Protein AF-X1BPB1-F1 (afdb_monomer_lite)

Foldseek 3Di:
DDPPDDAQVVVQVVCCVPVNDDDDDDDPDLVVVVVVQVVPDDPPDDDDDDDDPVSVVVVVVVVVVVVVVVD

Sequence (71 aa):
DSPRALPPEEIEKAIVKFCGKKEILIEEKVENAILCAQDLACYDDLICTTGSVYLAGEILKYHRRKEKVCA

pLDDT: mean 91.18, std 9.47, range [49.47, 97.25]

Structure (mmCIF, N/CA/C/O backbone):
data_AF-X1BPB1-F1
#
_entry.id   AF-X1BPB1-F1
#
loop_
_atom_site.group_PDB
_atom_site.id
_atom_site.type_symbol
_atom_site.label_atom_id
_atom_site.label_alt_id
_atom_site.label_comp_id
_atom_site.label_asym_id
_atom_site.label_entity_id
_atom_site.label_seq_id
_atom_site.pdbx_PDB_ins_code
_atom_site.Cartn_x
_atom_site.Cartn_y
_atom_site.Cartn_z
_atom_site.occupancy
_atom_site.B_iso_or_equiv
_atom_site.auth_seq_id
_atom_site.auth_comp_id
_atom_site.auth_asym_id
_atom_site.auth_atom_id
_atom_site.pdbx_PDB_model_num
ATOM 1 N N . ASP A 1 1 ? 10.822 3.408 -6.263 1.00 71.69 1 ASP A N 1
ATOM 2 C CA . ASP A 1 1 ? 10.655 4.859 -6.039 1.00 71.69 1 ASP A CA 1
ATOM 3 C C . ASP A 1 1 ? 10.297 5.607 -7.302 1.00 71.69 1 ASP A C 1
ATOM 5 O O . ASP A 1 1 ? 11.004 5.529 -8.303 1.00 71.69 1 ASP A O 1
ATOM 9 N N . SER A 1 2 ? 9.170 6.320 -7.260 1.00 83.38 2 SER A N 1
ATOM 10 C CA . SER A 1 2 ? 8.784 7.263 -8.308 1.00 83.38 2 SER A CA 1
ATOM 11 C C . SER A 1 2 ? 9.123 8.678 -7.841 1.00 83.38 2 SER A C 1
ATOM 13 O O . SER A 1 2 ? 8.705 9.037 -6.744 1.00 83.38 2 SER A O 1
ATOM 15 N N . PRO A 1 3 ? 9.771 9.528 -8.660 1.00 89.50 3 PRO A N 1
ATOM 16 C CA . PRO A 1 3 ? 10.063 10.918 -8.282 1.00 89.50 3 PRO A CA 1
ATOM 17 C C . PRO A 1 3 ? 8.800 11.773 -8.078 1.00 89.50 3 PRO A C 1
ATOM 19 O O . PRO A 1 3 ? 8.886 12.915 -7.646 1.00 89.50 3 PRO A O 1
ATOM 22 N N . ARG A 1 4 ? 7.622 11.236 -8.422 1.00 91.69 4 ARG A N 1
ATOM 23 C CA . ARG A 1 4 ? 6.313 11.869 -8.227 1.00 91.69 4 ARG A CA 1
ATOM 24 C C . ARG A 1 4 ? 5.541 11.296 -7.036 1.00 91.69 4 ARG A C 1
ATOM 26 O O . ARG A 1 4 ? 4.416 11.727 -6.802 1.00 91.69 4 ARG A O 1
ATOM 33 N N . ALA A 1 5 ? 6.075 10.277 -6.362 1.00 91.94 5 ALA A N 1
ATOM 34 C CA . ALA A 1 5 ? 5.416 9.693 -5.205 1.00 91.94 5 ALA A CA 1
ATOM 35 C C . ALA A 1 5 ? 5.448 10.688 -4.044 1.00 91.94 5 ALA A C 1
ATOM 37 O O . ALA A 1 5 ? 6.471 11.318 -3.781 1.00 91.94 5 ALA A O 1
ATOM 38 N N . LEU A 1 6 ? 4.311 10.823 -3.368 1.00 93.62 6 LEU A N 1
ATOM 39 C CA . LEU A 1 6 ? 4.237 11.592 -2.139 1.00 93.62 6 LEU A CA 1
ATOM 40 C C . LEU A 1 6 ? 4.955 10.808 -1.020 1.00 93.62 6 LEU A C 1
ATOM 42 O O . LEU A 1 6 ? 4.771 9.588 -0.962 1.00 93.62 6 LEU A O 1
ATOM 46 N N . PRO A 1 7 ? 5.746 11.461 -0.149 1.00 92.75 7 PRO A N 1
ATOM 47 C CA . PRO A 1 7 ? 6.364 10.791 0.992 1.00 92.75 7 PRO A CA 1
ATOM 48 C C . PRO A 1 7 ? 5.314 10.142 1.912 1.00 92.75 7 PRO A C 1
ATOM 50 O O . PRO A 1 7 ? 4.231 10.720 2.081 1.00 92.75 7 PRO A O 1
ATOM 53 N N . PRO A 1 8 ? 5.601 8.977 2.522 1.00 93.25 8 PRO A N 1
A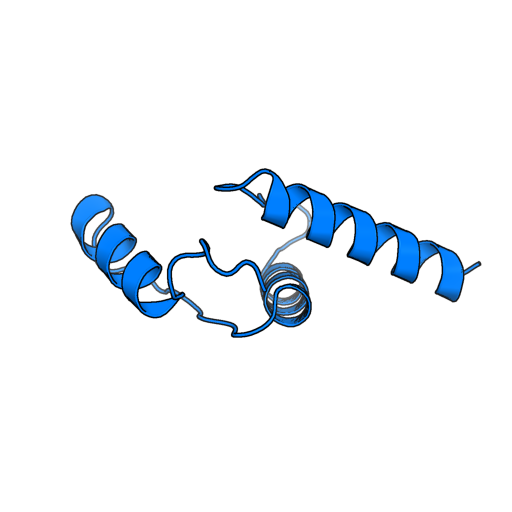TOM 54 C CA . PRO A 1 8 ? 4.654 8.282 3.396 1.00 93.25 8 PRO A CA 1
ATOM 55 C C . PRO A 1 8 ? 4.106 9.142 4.545 1.00 93.25 8 PRO A C 1
ATOM 57 O O . PRO A 1 8 ? 2.922 9.061 4.864 1.00 93.25 8 PRO A O 1
ATOM 60 N N . GLU A 1 9 ? 4.923 10.028 5.112 1.00 93.38 9 GLU A N 1
ATOM 61 C CA . GLU A 1 9 ? 4.549 10.914 6.221 1.00 93.38 9 GLU A CA 1
ATOM 62 C C . GLU A 1 9 ? 3.511 11.962 5.791 1.00 93.38 9 GLU A C 1
ATOM 64 O O . GLU A 1 9 ? 2.632 12.357 6.556 1.00 93.38 9 GLU A O 1
ATOM 69 N N . GLU A 1 10 ? 3.574 12.419 4.540 1.00 95.00 10 GLU A N 1
ATOM 70 C CA . GLU A 1 10 ? 2.576 13.336 3.984 1.00 95.00 10 GLU A CA 1
ATOM 71 C C . GLU A 1 10 ? 1.256 12.607 3.675 1.00 95.00 10 GLU A C 1
ATOM 73 O O . GLU A 1 10 ? 0.174 13.184 3.830 1.00 95.00 10 GLU A O 1
ATOM 78 N N . ILE A 1 11 ? 1.320 11.320 3.311 1.00 94.12 11 ILE A N 1
ATOM 79 C CA . ILE A 1 11 ? 0.133 10.463 3.173 1.00 94.12 11 ILE A CA 1
ATOM 80 C C . ILE A 1 11 ? -0.527 10.256 4.544 1.00 94.12 11 ILE A C 1
ATOM 82 O O . ILE A 1 11 ? -1.744 10.415 4.659 1.00 94.12 11 ILE A O 1
ATOM 86 N N . GLU A 1 12 ? 0.253 9.976 5.593 1.00 94.75 12 GLU A N 1
ATOM 87 C CA . GLU A 1 12 ? -0.242 9.849 6.970 1.00 94.75 12 GLU A CA 1
ATOM 88 C C . GLU A 1 12 ? -0.996 11.112 7.407 1.00 94.75 12 GLU A C 1
ATOM 90 O O . GLU A 1 12 ? -2.148 11.029 7.844 1.00 94.75 12 GLU A O 1
ATOM 95 N N . LYS A 1 13 ? -0.400 12.298 7.215 1.00 94.88 13 LYS A N 1
ATOM 96 C CA . LYS A 1 13 ? -1.048 13.584 7.531 1.00 94.88 13 LYS A CA 1
ATOM 97 C C . LYS A 1 13 ? -2.396 13.737 6.827 1.00 94.88 13 LYS A C 1
ATOM 99 O O . LYS A 1 13 ? -3.361 14.198 7.442 1.00 94.88 13 LYS A O 1
ATOM 104 N N . ALA A 1 14 ? -2.483 13.351 5.553 1.00 94.88 14 ALA A N 1
ATOM 105 C CA . ALA A 1 14 ? -3.733 13.396 4.803 1.00 94.88 14 ALA A CA 1
ATOM 106 C C . ALA A 1 14 ? -4.775 12.418 5.375 1.00 94.88 14 ALA A C 1
ATOM 108 O O . ALA A 1 14 ? -5.925 12.810 5.583 1.00 94.88 14 ALA A O 1
ATOM 109 N N . ILE A 1 15 ? -4.381 11.182 5.693 1.00 94.56 15 ILE A N 1
ATOM 110 C CA . ILE A 1 15 ? -5.275 10.183 6.297 1.00 94.56 15 ILE A CA 1
ATOM 111 C C . ILE A 1 15 ? -5.798 10.682 7.644 1.00 94.56 15 ILE A C 1
ATOM 113 O O . ILE A 1 15 ? -7.009 10.681 7.855 1.00 94.56 15 ILE A O 1
ATOM 117 N N . VAL A 1 16 ? -4.928 11.174 8.529 1.00 95.69 16 VAL A N 1
ATOM 118 C CA . VAL A 1 16 ? -5.332 11.688 9.848 1.00 95.69 16 VAL A CA 1
ATOM 119 C C . VAL A 1 16 ? -6.307 12.857 9.711 1.00 95.69 16 VAL A C 1
ATOM 121 O O . VAL A 1 16 ? -7.288 12.936 10.453 1.00 95.69 16 VAL A O 1
ATOM 124 N N . LYS A 1 17 ? -6.083 13.742 8.732 1.00 95.94 17 LYS A N 1
ATOM 125 C CA . LYS A 1 17 ? -6.956 14.890 8.464 1.00 95.94 17 LYS A CA 1
ATOM 126 C C . LYS A 1 17 ? -8.368 14.481 8.032 1.00 95.94 17 LYS A C 1
ATOM 128 O O . LYS A 1 17 ? -9.326 15.108 8.476 1.00 95.94 17 LYS A O 1
ATOM 133 N N . PHE A 1 18 ? -8.507 13.488 7.151 1.00 94.88 18 PHE A N 1
ATOM 134 C CA . PHE A 1 18 ? -9.805 13.129 6.556 1.00 94.88 18 PHE A CA 1
ATOM 135 C C . PHE A 1 18 ? -10.521 11.971 7.261 1.00 94.88 18 PHE A C 1
ATOM 137 O O . PHE A 1 18 ? -11.747 11.911 7.239 1.00 94.88 18 PHE A O 1
ATOM 144 N N . CYS A 1 19 ? -9.776 11.067 7.894 1.00 93.31 19 CYS A N 1
ATOM 145 C CA . CYS A 1 19 ? -10.291 9.831 8.485 1.00 93.31 19 CYS A CA 1
ATOM 146 C C . CYS A 1 19 ? -10.166 9.792 10.017 1.00 93.31 19 CYS A C 1
ATOM 148 O O . CYS A 1 19 ? -10.586 8.807 10.630 1.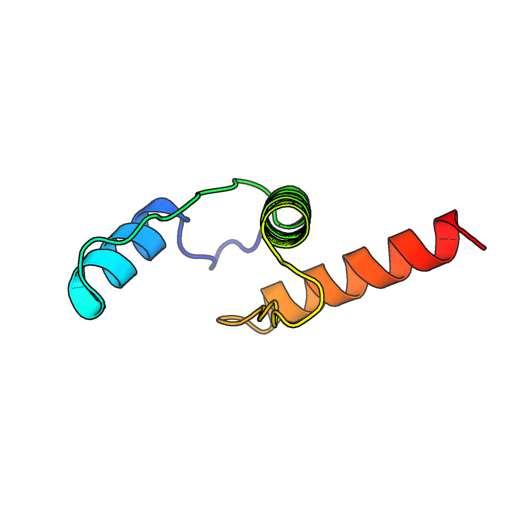00 93.31 19 CYS A O 1
ATOM 150 N N . GLY A 1 20 ? -9.591 10.835 10.626 1.00 92.50 20 GLY A N 1
ATOM 151 C CA . GLY A 1 20 ? -9.255 10.874 12.046 1.00 92.50 20 GLY A CA 1
ATOM 152 C C . GLY A 1 20 ? -7.992 10.077 12.377 1.00 92.50 20 GLY A C 1
ATOM 153 O O . GLY A 1 20 ? -7.405 9.402 11.529 1.00 92.50 20 GLY A O 1
ATOM 154 N N . LYS A 1 21 ? -7.560 10.155 13.640 1.00 88.50 21 LYS A N 1
ATOM 155 C CA . LYS A 1 21 ? -6.392 9.408 14.111 1.00 88.50 21 LYS A CA 1
ATOM 156 C C . LYS A 1 21 ? -6.723 7.915 14.148 1.00 88.50 21 LYS A C 1
ATOM 158 O O . LYS A 1 21 ? -7.598 7.492 14.900 1.00 88.50 21 LYS A O 1
ATOM 163 N N . L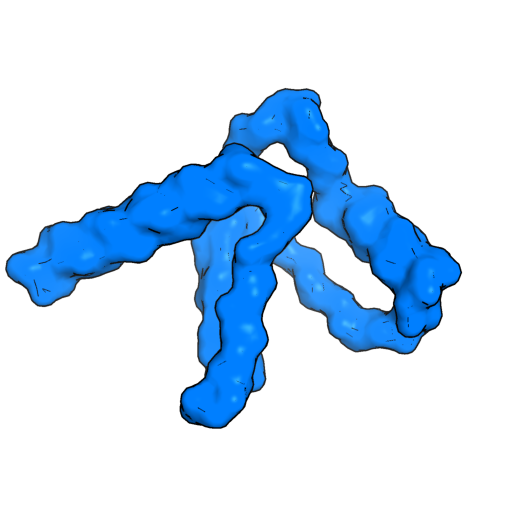YS A 1 22 ? -6.007 7.139 13.342 1.00 87.12 22 LYS A N 1
ATOM 164 C CA . LYS A 1 22 ? -6.019 5.674 13.340 1.00 87.12 22 LYS A CA 1
ATOM 165 C C . LYS A 1 22 ? -4.608 5.167 13.602 1.00 87.12 22 LYS A C 1
ATOM 167 O O . LYS A 1 22 ? -3.655 5.942 13.540 1.00 87.12 22 LYS A O 1
ATOM 172 N N . GLU A 1 23 ? -4.488 3.883 13.903 1.00 91.31 23 GLU A N 1
ATOM 173 C CA . GLU A 1 23 ? -3.197 3.209 13.864 1.00 91.31 23 GLU A CA 1
ATOM 174 C C . GLU A 1 23 ? -2.744 3.134 12.401 1.00 91.31 23 GLU A C 1
ATOM 176 O O . GLU A 1 23 ? -3.427 2.549 11.560 1.00 91.31 23 GLU A O 1
ATOM 181 N N . ILE A 1 24 ? -1.656 3.836 12.085 1.00 94.25 24 ILE A N 1
ATOM 182 C CA . ILE A 1 24 ? -1.059 3.897 10.751 1.00 94.25 24 ILE A CA 1
ATOM 183 C C . ILE A 1 24 ? 0.364 3.377 10.893 1.00 94.25 24 ILE A C 1
ATOM 185 O O . ILE A 1 24 ? 1.129 3.874 11.717 1.00 94.25 24 ILE A O 1
ATOM 189 N N . LEU A 1 25 ? 0.703 2.372 10.093 1.00 95.31 25 LEU A N 1
ATOM 190 C CA . LEU A 1 25 ? 2.048 1.820 10.017 1.00 95.31 25 LEU A CA 1
ATOM 191 C C . LEU A 1 25 ? 2.704 2.335 8.740 1.00 95.31 25 LEU A C 1
ATOM 193 O O . LEU A 1 25 ? 2.106 2.281 7.662 1.00 95.31 25 LEU A O 1
ATOM 197 N N . ILE A 1 26 ? 3.913 2.872 8.878 1.00 95.25 26 ILE A N 1
ATOM 198 C CA . ILE A 1 26 ? 4.687 3.440 7.777 1.00 95.25 26 ILE A CA 1
ATOM 199 C C . ILE A 1 26 ? 5.844 2.499 7.473 1.00 95.25 26 ILE A C 1
ATOM 201 O O . ILE A 1 26 ? 6.624 2.159 8.356 1.00 95.25 26 ILE A O 1
ATOM 205 N N . GLU A 1 27 ? 5.965 2.131 6.203 1.00 95.12 27 GLU A N 1
ATOM 206 C CA . GLU A 1 27 ? 7.065 1.332 5.681 1.00 95.12 27 GLU A CA 1
ATOM 207 C C . GLU A 1 27 ? 7.713 2.068 4.509 1.00 95.12 27 GLU A C 1
ATOM 209 O O . GLU A 1 27 ? 7.026 2.572 3.619 1.00 95.12 27 GLU A O 1
ATOM 214 N N . GLU A 1 28 ? 9.045 2.117 4.491 1.00 88.75 28 GLU A N 1
ATOM 215 C CA . GLU A 1 28 ? 9.798 2.838 3.454 1.00 88.75 28 GLU A CA 1
ATOM 216 C C . GLU A 1 28 ? 9.767 2.121 2.099 1.00 88.75 28 GLU A C 1
ATOM 218 O O . GLU A 1 28 ? 9.874 2.748 1.045 1.00 88.75 28 GLU A O 1
ATOM 223 N N . LYS A 1 29 ? 9.637 0.790 2.116 1.00 91.00 29 LYS A N 1
ATOM 224 C CA . LYS A 1 29 ? 9.667 -0.052 0.917 1.00 91.00 29 LYS A CA 1
ATOM 225 C C . LYS A 1 29 ? 8.334 -0.735 0.702 1.00 91.00 29 LYS A C 1
ATOM 227 O O . LYS A 1 29 ? 7.737 -1.273 1.632 1.00 91.00 29 LYS A O 1
ATOM 232 N N . VAL A 1 30 ? 7.935 -0.811 -0.565 1.00 92.56 30 VAL A N 1
ATOM 233 C CA . VAL A 1 30 ? 6.715 -1.508 -0.984 1.00 92.56 30 VAL A CA 1
ATOM 234 C C . VAL A 1 30 ? 6.735 -2.964 -0.513 1.00 92.56 30 VAL A C 1
ATOM 236 O O . VAL A 1 30 ? 5.729 -3.445 -0.008 1.00 92.56 30 VAL A O 1
ATOM 239 N N . GLU A 1 31 ? 7.871 -3.659 -0.611 1.00 93.69 31 GLU A N 1
ATOM 240 C CA . GLU A 1 31 ? 7.976 -5.049 -0.159 1.00 93.69 31 GLU A CA 1
ATOM 241 C C . GLU A 1 31 ? 7.728 -5.220 1.344 1.00 93.69 31 GLU A C 1
ATOM 243 O O . GLU A 1 31 ? 7.042 -6.162 1.738 1.00 93.69 31 GLU A O 1
ATOM 248 N N 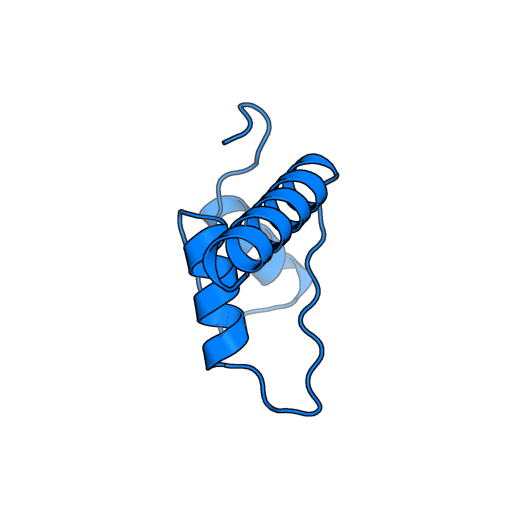. ASN A 1 32 ? 8.235 -4.304 2.171 1.00 95.44 32 ASN A N 1
ATOM 249 C CA . ASN A 1 32 ? 8.009 -4.349 3.614 1.00 95.44 32 ASN A CA 1
ATOM 250 C C . ASN A 1 32 ? 6.547 -4.048 3.948 1.00 95.44 32 ASN A C 1
ATOM 252 O O . ASN A 1 32 ? 5.958 -4.745 4.764 1.00 95.44 32 ASN A O 1
ATOM 256 N N . ALA A 1 33 ? 5.937 -3.076 3.260 1.00 95.94 33 ALA A N 1
ATOM 257 C CA . ALA A 1 33 ? 4.523 -2.752 3.429 1.00 95.94 33 ALA A CA 1
ATOM 258 C C . ALA A 1 33 ? 3.612 -3.953 3.117 1.00 95.94 33 ALA A C 1
ATOM 260 O O . ALA A 1 33 ? 2.640 -4.191 3.830 1.00 95.94 33 ALA A O 1
ATOM 261 N N . ILE A 1 34 ? 3.938 -4.737 2.080 1.00 95.12 34 ILE A N 1
ATOM 262 C CA . ILE A 1 34 ? 3.207 -5.971 1.754 1.00 95.12 34 ILE A CA 1
ATOM 263 C C . ILE A 1 34 ? 3.339 -6.993 2.883 1.00 95.12 34 ILE A C 1
ATOM 265 O O . ILE A 1 34 ? 2.329 -7.554 3.296 1.00 95.12 34 ILE A O 1
ATOM 269 N N . LEU A 1 35 ? 4.562 -7.254 3.355 1.00 95.56 35 LEU A N 1
ATOM 270 C CA . LEU A 1 35 ? 4.807 -8.238 4.414 1.00 95.56 35 LEU A CA 1
ATOM 271 C C . LEU A 1 35 ? 4.115 -7.828 5.717 1.00 95.56 35 LEU A C 1
ATOM 273 O O . LEU A 1 35 ? 3.389 -8.628 6.288 1.00 95.56 35 LEU A O 1
ATOM 277 N N . CYS A 1 36 ? 4.238 -6.560 6.110 1.00 97.25 36 CYS A N 1
ATOM 278 C CA . CYS A 1 36 ? 3.551 -6.005 7.271 1.00 97.25 36 CYS A CA 1
ATOM 279 C C . CYS A 1 36 ? 2.025 -6.176 7.161 1.00 97.25 36 CYS A C 1
ATOM 281 O O . CYS A 1 36 ? 1.385 -6.653 8.093 1.00 97.25 36 CYS A O 1
ATOM 283 N N . ALA A 1 37 ? 1.434 -5.866 6.001 1.00 96.44 37 ALA A N 1
ATOM 284 C CA . ALA A 1 37 ? 0.003 -6.069 5.782 1.00 96.44 37 ALA A CA 1
ATOM 285 C C . ALA A 1 37 ? -0.401 -7.554 5.828 1.00 96.44 37 ALA A C 1
ATOM 287 O O . ALA A 1 37 ? -1.480 -7.874 6.316 1.00 96.44 37 ALA A O 1
ATOM 288 N N . GLN A 1 38 ? 0.449 -8.456 5.329 1.00 95.62 38 GLN A N 1
ATOM 289 C CA . GLN A 1 38 ? 0.220 -9.903 5.368 1.00 95.62 38 GLN A CA 1
ATOM 290 C C . GLN A 1 38 ? 0.313 -10.474 6.784 1.00 95.62 38 GLN A C 1
ATOM 292 O O . GLN A 1 38 ? -0.493 -11.331 7.125 1.00 95.62 38 GLN A O 1
ATOM 297 N N . ASP A 1 39 ? 1.244 -9.984 7.600 1.00 96.81 39 ASP A N 1
ATOM 298 C CA . ASP A 1 39 ? 1.415 -10.417 8.990 1.00 96.81 39 ASP A CA 1
ATOM 299 C C . ASP A 1 39 ? 0.246 -9.968 9.886 1.00 96.81 39 ASP A C 1
ATOM 301 O O . ASP A 1 39 ? -0.042 -10.605 10.899 1.00 96.81 39 ASP A O 1
ATOM 305 N N . LEU A 1 40 ? -0.440 -8.881 9.513 1.00 95.88 40 LEU A N 1
ATOM 306 C CA . LEU A 1 40 ? -1.601 -8.348 10.234 1.00 95.88 40 LEU A CA 1
ATOM 307 C C . LEU A 1 40 ? -2.938 -8.936 9.771 1.00 95.88 40 LEU A C 1
ATOM 309 O O . LEU A 1 40 ? -3.900 -8.928 10.537 1.00 95.88 40 LEU A O 1
ATOM 313 N N . ALA A 1 41 ? -3.020 -9.396 8.523 1.00 96.81 41 ALA A N 1
ATOM 314 C CA . ALA A 1 41 ? -4.261 -9.883 7.936 1.00 96.81 41 ALA A CA 1
ATOM 315 C C . ALA A 1 41 ? -4.613 -11.296 8.424 1.00 96.81 41 ALA A C 1
ATOM 317 O O . ALA A 1 41 ? -3.779 -12.201 8.460 1.00 96.81 41 ALA A O 1
ATOM 318 N N . CYS A 1 42 ? -5.888 -11.509 8.733 1.00 96.38 42 CYS A N 1
ATOM 319 C CA . CYS A 1 42 ? -6.469 -12.831 8.936 1.00 96.38 42 CYS A CA 1
ATOM 320 C C . CYS A 1 42 ? -6.978 -13.421 7.610 1.00 96.38 42 CYS A C 1
ATOM 322 O O . CYS A 1 42 ? -7.055 -12.742 6.589 1.00 96.38 42 CYS A O 1
ATOM 324 N N . TYR A 1 43 ? -7.351 -14.704 7.622 1.00 93.75 43 TYR A N 1
ATOM 325 C CA . TYR A 1 43 ? -7.783 -15.432 6.419 1.00 93.75 43 TYR A CA 1
ATOM 326 C C . TYR A 1 43 ? -8.946 -14.764 5.661 1.00 93.75 43 TYR A C 1
ATOM 328 O O . TYR A 1 43 ? -8.973 -14.802 4.433 1.00 93.75 43 TYR A O 1
ATOM 336 N N . ASP A 1 44 ? -9.875 -14.140 6.387 1.00 96.25 44 ASP A N 1
ATOM 337 C CA . ASP A 1 44 ? -11.060 -13.492 5.815 1.00 96.25 44 ASP A CA 1
ATOM 338 C C . ASP A 1 44 ? -10.844 -12.002 5.478 1.00 96.25 44 ASP A C 1
ATOM 340 O O . ASP A 1 44 ? -11.748 -11.348 4.950 1.00 96.25 44 ASP A O 1
ATOM 344 N N . ASP A 1 45 ? -9.663 -11.449 5.770 1.00 97.00 45 ASP A N 1
ATOM 345 C CA . ASP A 1 45 ? -9.362 -10.043 5.510 1.00 97.00 45 ASP A CA 1
ATOM 346 C C . ASP A 1 45 ? -8.985 -9.796 4.044 1.00 97.00 45 ASP A C 1
ATOM 348 O O . ASP A 1 45 ? -8.407 -10.632 3.347 1.00 97.00 45 ASP A O 1
ATOM 352 N N . LEU A 1 46 ? -9.264 -8.577 3.577 1.00 96.12 46 LEU A N 1
ATOM 353 C CA . LEU A 1 46 ? -8.861 -8.106 2.256 1.00 96.12 46 LEU A CA 1
ATOM 354 C C . LEU A 1 46 ? -7.701 -7.115 2.370 1.00 96.12 46 LEU A C 1
ATOM 356 O O . LEU A 1 46 ? -7.871 -5.995 2.854 1.00 96.12 46 LEU A O 1
ATOM 360 N N . ILE A 1 47 ? -6.549 -7.474 1.803 1.0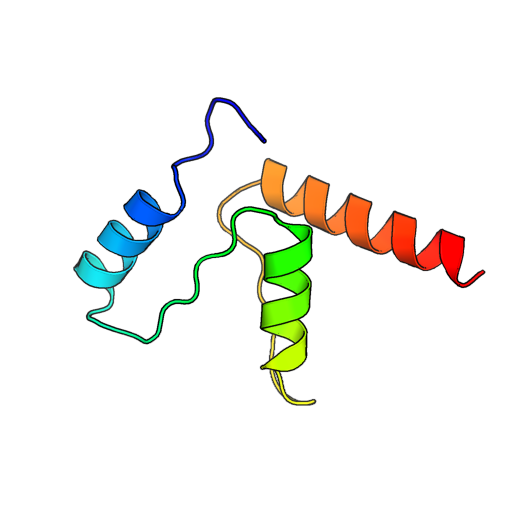0 96.81 47 ILE A N 1
ATOM 361 C CA . ILE A 1 47 ? -5.448 -6.531 1.586 1.00 96.81 47 ILE A CA 1
ATOM 362 C C . ILE A 1 47 ? -5.691 -5.781 0.271 1.00 96.81 47 ILE A C 1
ATOM 364 O O . ILE A 1 47 ? -5.648 -6.364 -0.813 1.00 96.81 47 ILE A O 1
ATOM 368 N N . CYS A 1 48 ? -5.922 -4.470 0.354 1.00 97.00 48 CYS A N 1
ATOM 369 C CA . CYS A 1 48 ? -6.114 -3.606 -0.810 1.00 97.00 48 CYS A CA 1
ATOM 370 C C . CYS A 1 48 ? -4.871 -2.743 -1.065 1.00 97.00 48 CYS A C 1
ATOM 372 O O . CYS A 1 48 ? -4.476 -1.946 -0.216 1.00 97.00 48 CYS A O 1
ATOM 374 N N . THR A 1 49 ? -4.285 -2.853 -2.260 1.00 95.88 49 THR A N 1
ATOM 375 C CA . THR A 1 49 ? -3.215 -1.955 -2.724 1.00 95.88 49 THR A CA 1
ATOM 376 C C . THR A 1 49 ? -3.792 -0.950 -3.720 1.00 95.88 49 THR A C 1
ATOM 378 O O . THR A 1 49 ? -4.409 -1.324 -4.715 1.00 95.88 49 THR A O 1
ATOM 381 N N . THR A 1 50 ? -3.651 0.349 -3.441 1.00 95.56 50 THR A N 1
ATOM 382 C CA . THR A 1 50 ? -4.312 1.406 -4.225 1.00 95.56 50 THR A CA 1
ATOM 383 C C . THR A 1 50 ? -3.557 2.738 -4.170 1.00 95.56 50 THR A C 1
ATOM 385 O O . THR A 1 50 ? -2.535 2.865 -3.506 1.00 95.56 50 THR A O 1
ATOM 388 N N . GLY A 1 51 ? -4.050 3.739 -4.899 1.00 94.19 51 GLY A N 1
ATOM 389 C CA . GLY A 1 51 ? -3.538 5.112 -4.902 1.00 94.19 51 GLY A CA 1
ATOM 390 C C . GLY A 1 51 ? -2.620 5.451 -6.077 1.00 94.19 51 GLY A C 1
ATOM 391 O O . GLY A 1 51 ? -2.422 6.627 -6.369 1.00 94.19 51 GLY A O 1
ATOM 392 N N . SER A 1 52 ? -2.083 4.460 -6.800 1.00 95.56 52 SER A N 1
ATOM 393 C CA . SER A 1 52 ? -1.225 4.712 -7.963 1.00 95.56 52 SER A CA 1
ATOM 394 C C . SER A 1 52 ? -1.104 3.512 -8.903 1.00 95.56 52 SER A C 1
ATOM 396 O O . SER A 1 52 ? -0.943 2.375 -8.464 1.00 95.56 52 SER A O 1
ATOM 398 N N . VAL A 1 53 ? -1.069 3.781 -10.214 1.00 95.69 53 VAL A N 1
ATOM 399 C CA . VAL A 1 53 ? -0.742 2.771 -11.241 1.00 95.69 53 VAL A CA 1
ATOM 400 C C . VAL A 1 53 ? 0.708 2.293 -11.101 1.00 95.69 53 VAL A C 1
ATOM 402 O O . VAL A 1 53 ? 0.993 1.122 -11.335 1.00 95.69 53 VAL A O 1
ATOM 405 N N . TYR A 1 54 ? 1.624 3.175 -10.683 1.00 94.75 54 TYR A N 1
ATOM 406 C CA . TYR A 1 54 ? 3.015 2.790 -10.424 1.00 94.75 54 TYR A CA 1
ATOM 407 C C . TYR A 1 54 ? 3.091 1.768 -9.286 1.00 94.75 54 TYR A C 1
ATOM 409 O O . TYR A 1 54 ? 3.738 0.737 -9.441 1.00 94.75 54 TYR A O 1
ATOM 417 N N . LEU A 1 55 ? 2.370 2.019 -8.184 1.00 95.38 55 LEU A N 1
ATOM 418 C CA . LEU A 1 55 ? 2.304 1.083 -7.062 1.00 95.38 55 LEU A CA 1
ATOM 419 C C . LEU A 1 55 ? 1.734 -0.265 -7.514 1.00 95.38 55 LEU A C 1
ATOM 421 O O . LEU A 1 55 ? 2.363 -1.289 -7.279 1.00 95.38 55 LEU A O 1
ATOM 425 N N . ALA A 1 56 ? 0.606 -0.268 -8.231 1.00 95.94 56 ALA A N 1
ATOM 426 C CA . ALA A 1 56 ? 0.017 -1.501 -8.757 1.00 95.94 56 ALA A CA 1
ATOM 427 C C . ALA A 1 56 ? 1.015 -2.309 -9.613 1.00 95.94 56 ALA A C 1
ATOM 429 O O . ALA A 1 56 ? 1.106 -3.529 -9.483 1.00 95.94 56 ALA A O 1
ATOM 430 N N . GLY A 1 57 ? 1.812 -1.633 -10.449 1.00 95.12 57 GLY A N 1
ATOM 431 C CA . GLY A 1 57 ? 2.874 -2.265 -11.234 1.00 95.12 57 GLY A CA 1
ATOM 432 C C . GLY A 1 57 ? 3.977 -2.900 -10.380 1.00 95.12 57 GLY A C 1
ATOM 433 O O . GLY A 1 57 ? 4.381 -4.033 -10.650 1.00 95.12 57 GLY A O 1
ATOM 434 N N . GLU A 1 58 ? 4.437 -2.210 -9.334 1.00 94.62 58 GLU A N 1
ATOM 435 C CA . GLU A 1 58 ? 5.459 -2.734 -8.419 1.00 94.62 58 GLU A CA 1
ATOM 436 C C . GLU A 1 58 ? 4.950 -3.952 -7.632 1.00 94.62 58 GLU A C 1
ATOM 438 O O . GLU A 1 58 ? 5.663 -4.952 -7.528 1.00 94.62 58 GLU A O 1
ATOM 443 N N . ILE A 1 59 ? 3.691 -3.930 -7.179 1.00 95.31 59 ILE A N 1
ATOM 444 C CA . ILE A 1 59 ? 3.038 -5.078 -6.528 1.00 95.31 59 ILE A CA 1
ATOM 445 C C . ILE A 1 59 ? 2.974 -6.284 -7.477 1.00 95.31 59 ILE A C 1
ATOM 447 O O . ILE A 1 59 ? 3.391 -7.388 -7.119 1.00 95.31 59 ILE A O 1
ATOM 451 N N . LEU A 1 60 ? 2.532 -6.088 -8.724 1.00 95.06 60 LEU A N 1
ATOM 452 C CA . LEU A 1 60 ? 2.495 -7.163 -9.725 1.00 95.06 60 LEU A CA 1
ATOM 453 C C . LEU A 1 60 ? 3.889 -7.751 -9.984 1.00 95.06 60 LEU A C 1
ATOM 455 O O . LEU A 1 60 ? 4.050 -8.967 -10.113 1.00 95.06 60 LEU A O 1
ATOM 459 N N . LYS A 1 61 ? 4.917 -6.901 -10.045 1.00 94.19 61 LYS A N 1
ATOM 460 C CA . LYS A 1 61 ? 6.309 -7.329 -10.220 1.00 94.19 61 LYS A CA 1
ATOM 461 C C . LYS A 1 61 ? 6.818 -8.109 -9.007 1.00 94.19 61 LYS A C 1
ATOM 463 O O . LYS A 1 61 ? 7.515 -9.107 -9.190 1.00 94.19 61 LYS A O 1
ATOM 468 N N . TYR A 1 62 ? 6.463 -7.690 -7.792 1.00 92.81 62 TYR A N 1
ATOM 469 C CA . TYR A 1 62 ? 6.779 -8.407 -6.559 1.00 92.81 62 TYR A CA 1
ATOM 470 C C . TYR A 1 62 ? 6.209 -9.832 -6.575 1.00 92.81 62 TYR A C 1
ATOM 472 O O . TYR A 1 62 ? 6.975 -10.785 -6.421 1.00 92.81 62 TYR A O 1
ATOM 480 N N . HIS A 1 63 ? 4.914 -9.994 -6.867 1.00 90.94 63 HIS A N 1
ATOM 481 C CA . HIS A 1 63 ? 4.280 -11.317 -6.907 1.00 90.94 63 HIS A CA 1
ATOM 482 C C . HIS A 1 63 ? 4.878 -12.226 -7.988 1.00 90.94 63 HIS A C 1
ATOM 484 O O . HIS A 1 63 ? 5.229 -13.366 -7.693 1.00 90.94 63 HIS A O 1
ATOM 490 N N . ARG A 1 64 ? 5.138 -11.702 -9.195 1.00 92.56 64 ARG A N 1
ATOM 491 C CA . ARG A 1 64 ? 5.810 -12.469 -10.263 1.00 92.56 64 ARG A CA 1
ATOM 492 C C . ARG A 1 64 ? 7.216 -12.937 -9.887 1.00 92.56 64 ARG A C 1
ATOM 494 O O . ARG A 1 64 ? 7.652 -13.992 -10.340 1.00 92.56 64 ARG A O 1
ATOM 501 N N . ARG A 1 65 ? 7.971 -12.147 -9.113 1.00 87.88 65 ARG A N 1
ATOM 502 C CA . ARG A 1 65 ? 9.296 -12.570 -8.620 1.00 87.88 65 ARG A CA 1
ATOM 503 C C . ARG A 1 65 ? 9.163 -13.715 -7.621 1.00 87.88 65 ARG A C 1
ATOM 505 O O . ARG A 1 65 ? 9.926 -14.666 -7.719 1.00 87.88 65 ARG A O 1
ATOM 512 N N . LYS A 1 66 ? 8.190 -13.642 -6.708 1.00 78.00 66 LYS A N 1
ATOM 513 C CA . LYS A 1 66 ? 7.935 -14.683 -5.702 1.00 78.00 66 LYS A CA 1
ATOM 514 C C . LYS A 1 66 ? 7.541 -16.015 -6.354 1.00 78.00 66 LYS A C 1
ATOM 516 O O . LYS A 1 66 ? 8.100 -17.044 -5.999 1.00 78.00 66 LYS A O 1
ATOM 521 N N . GLU A 1 67 ? 6.682 -15.981 -7.374 1.00 73.75 67 GLU A N 1
ATOM 522 C CA . GLU A 1 67 ? 6.294 -17.171 -8.152 1.00 73.75 67 GLU A CA 1
ATOM 523 C C . GLU A 1 67 ? 7.489 -17.863 -8.820 1.00 73.75 67 GLU A C 1
ATOM 525 O O . GLU A 1 67 ? 7.572 -19.083 -8.809 1.00 73.75 67 GLU A O 1
ATOM 530 N N . LYS A 1 68 ? 8.451 -17.099 -9.354 1.00 63.72 68 LYS A N 1
ATOM 531 C CA . LYS A 1 68 ? 9.657 -17.660 -9.990 1.00 63.72 68 LYS A CA 1
ATOM 532 C C . LYS A 1 68 ? 10.661 -18.273 -9.014 1.00 63.72 68 LYS A C 1
ATOM 534 O O . LYS A 1 68 ? 11.505 -19.043 -9.450 1.00 63.72 68 LYS A O 1
ATOM 539 N N . VAL A 1 69 ? 10.631 -17.883 -7.741 1.00 63.78 69 VAL A N 1
ATOM 540 C CA . VAL A 1 69 ? 11.547 -18.403 -6.709 1.00 63.78 69 VAL A CA 1
ATOM 541 C C . VAL A 1 69 ? 11.008 -19.694 -6.084 1.00 63.78 69 VAL A C 1
ATOM 543 O O . VAL A 1 69 ? 11.789 -20.505 -5.602 1.00 63.78 69 VAL A O 1
ATOM 546 N N . CYS A 1 70 ? 9.689 -19.893 -6.098 1.00 55.12 70 CYS A N 1
ATOM 547 C CA . CYS A 1 70 ? 9.029 -21.089 -5.566 1.00 55.12 70 CYS A CA 1
ATOM 548 C C . CYS A 1 70 ? 8.696 -22.147 -6.637 1.00 55.12 70 CYS A C 1
ATOM 550 O O . CYS A 1 70 ? 8.032 -23.131 -6.308 1.00 55.12 70 CYS A O 1
ATOM 552 N N . ALA A 1 71 ? 9.105 -21.921 -7.890 1.00 49.47 71 ALA A N 1
ATOM 553 C CA . ALA A 1 71 ? 8.911 -22.820 -9.030 1.00 49.47 71 ALA A CA 1
ATOM 554 C C . ALA A 1 71 ? 10.175 -23.625 -9.370 1.00 49.47 71 ALA A C 1
ATOM 556 O O . ALA A 1 71 ? 11.257 -23.296 -8.834 1.00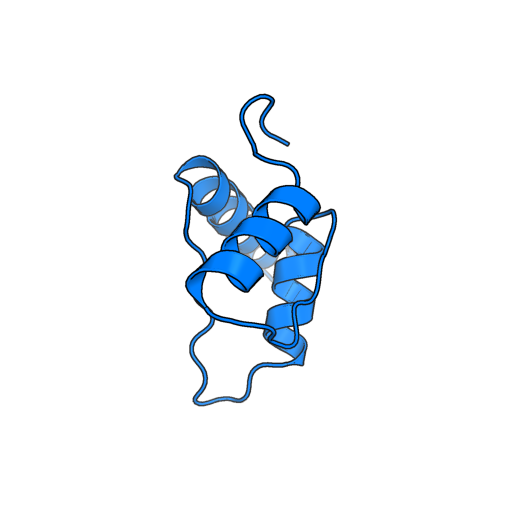 49.47 71 ALA A O 1
#

InterPro domains:
  IPR036615 Mur ligase, C-terminal domain superfamily [G3DSA:3.90.190.20] (1-67)
  IPR036615 Mur ligase, C-terminal domain superfamily [SSF53244] (2-64)

Radius of gyration: 13.76 Å; chains: 1; bounding box: 23×38×25 Å

Secondary structure (DSSP, 8-state):
--TTPPPHHHHHHHHHHHH-S------SSHHHHHHHHHHH--TT------S-HHHHHHHHHHHHHHHHH--

Organism: NCBI:txid412755